Protein AF-A0A0F9GTN7-F1 (afdb_monomer_lite)

Foldseek 3Di:
DDPQDDFDWDWDLDDDLQQQTDIGTPFAADPQRVVVLSVQSSVVRNVDDPVCSDSVNVVVSSVVVSSVQSVVVQWDQDPRYIYGNPPD

Organism: NCBI:txid412755

Structure (mmCIF, N/CA/C/O backbone):
data_AF-A0A0F9GTN7-F1
#
_entry.id   AF-A0A0F9GTN7-F1
#
loop_
_atom_site.group_PDB
_atom_site.id
_atom_site.type_symbol
_atom_site.label_atom_id
_atom_site.label_alt_id
_atom_site.label_comp_id
_atom_site.label_asym_id
_atom_site.label_entity_id
_atom_site.label_seq_id
_atom_site.pdbx_PDB_ins_code
_atom_site.Cartn_x
_atom_site.Cartn_y
_atom_site.Cartn_z
_atom_site.occupancy
_atom_site.B_iso_or_equiv
_atom_site.auth_seq_id
_atom_site.auth_comp_id
_atom_site.auth_asym_id
_atom_site.auth_atom_id
_atom_site.pdbx_PDB_model_num
ATOM 1 N N . MET A 1 1 ? -12.985 -8.368 -16.674 1.00 41.25 1 MET A N 1
ATOM 2 C CA . MET A 1 1 ? -12.502 -8.119 -15.300 1.00 41.25 1 MET A CA 1
ATOM 3 C C . MET A 1 1 ? -11.067 -7.634 -15.421 1.00 41.25 1 MET A C 1
ATOM 5 O O . MET A 1 1 ? -10.239 -8.395 -15.902 1.00 41.25 1 MET A O 1
ATOM 9 N N . LEU A 1 2 ? -10.796 -6.356 -15.139 1.00 49.22 2 LEU A N 1
ATOM 10 C CA . LEU A 1 2 ? -9.430 -5.824 -15.184 1.00 49.22 2 LEU A CA 1
ATOM 11 C C . LEU A 1 2 ? -8.694 -6.384 -13.959 1.00 49.22 2 LEU A C 1
ATOM 13 O O . LEU A 1 2 ? -9.093 -6.094 -12.832 1.00 49.22 2 LEU A O 1
ATOM 17 N N . VAL A 1 3 ? -7.686 -7.231 -14.161 1.00 57.69 3 VAL A N 1
ATOM 18 C CA . VAL A 1 3 ? -6.790 -7.626 -13.069 1.00 57.69 3 VAL A CA 1
ATOM 19 C C . VAL A 1 3 ? -5.873 -6.434 -12.831 1.00 57.69 3 VAL A C 1
ATOM 21 O O . VAL A 1 3 ? -4.981 -6.165 -13.630 1.00 57.69 3 VAL A O 1
ATOM 24 N N . ILE A 1 4 ? -6.152 -5.674 -11.776 1.00 63.16 4 ILE A N 1
ATOM 25 C CA . ILE A 1 4 ? -5.295 -4.571 -11.348 1.00 63.16 4 ILE A CA 1
ATOM 26 C C . ILE A 1 4 ? -4.037 -5.193 -10.739 1.00 63.16 4 ILE A C 1
ATOM 28 O O . ILE A 1 4 ? -4.113 -5.904 -9.737 1.00 63.16 4 ILE A O 1
ATOM 32 N N . ALA A 1 5 ? -2.892 -4.976 -11.383 1.00 79.12 5 ALA A N 1
ATOM 33 C CA . ALA A 1 5 ? -1.610 -5.452 -10.887 1.00 79.12 5 ALA A CA 1
ATOM 34 C C . ALA A 1 5 ? -1.116 -4.508 -9.779 1.00 79.12 5 ALA A C 1
ATOM 36 O O . ALA A 1 5 ? -1.078 -3.293 -9.968 1.00 79.12 5 ALA A O 1
ATOM 37 N N . ARG A 1 6 ? -0.744 -5.073 -8.629 1.00 85.81 6 ARG A N 1
ATOM 38 C CA . ARG A 1 6 ? -0.230 -4.348 -7.461 1.00 85.81 6 ARG A CA 1
ATOM 39 C C . ARG A 1 6 ? 0.825 -5.188 -6.738 1.00 85.81 6 ARG A C 1
ATOM 41 O O . ARG A 1 6 ? 0.744 -6.417 -6.840 1.00 85.81 6 ARG A O 1
ATOM 48 N N . PRO A 1 7 ? 1.765 -4.569 -6.003 1.00 90.38 7 PRO A N 1
ATOM 49 C CA . PRO A 1 7 ? 2.716 -5.317 -5.193 1.00 90.38 7 PRO A CA 1
ATOM 50 C C . PRO A 1 7 ? 1.990 -6.136 -4.125 1.00 90.38 7 PRO A C 1
ATOM 52 O O . PRO A 1 7 ? 1.022 -5.672 -3.514 1.00 90.38 7 PRO A O 1
ATOM 55 N N . LYS A 1 8 ? 2.471 -7.353 -3.874 1.00 90.44 8 LYS A N 1
ATOM 56 C CA . LYS A 1 8 ? 2.080 -8.122 -2.690 1.00 90.44 8 LYS A CA 1
ATOM 57 C C . LYS A 1 8 ? 2.693 -7.495 -1.441 1.00 90.44 8 LYS A C 1
ATOM 59 O O . LYS A 1 8 ? 3.884 -7.175 -1.419 1.00 90.44 8 LYS A O 1
ATOM 64 N N . PHE A 1 9 ? 1.876 -7.336 -0.405 1.00 91.38 9 PHE A N 1
ATOM 65 C CA . PHE A 1 9 ? 2.283 -6.740 0.859 1.00 91.38 9 PHE A CA 1
ATOM 66 C C . PHE A 1 9 ? 1.661 -7.468 2.052 1.00 91.38 9 PHE A C 1
ATOM 68 O O . PHE A 1 9 ? 0.665 -8.179 1.912 1.00 91.38 9 PHE A O 1
ATOM 75 N N . ARG A 1 10 ? 2.266 -7.259 3.218 1.00 89.75 10 ARG A N 1
ATOM 76 C CA . ARG A 1 10 ? 1.837 -7.724 4.537 1.00 89.75 10 ARG A CA 1
ATOM 77 C C . ARG A 1 10 ? 1.936 -6.552 5.511 1.00 89.75 10 ARG A C 1
ATOM 79 O O . ARG A 1 10 ? 2.832 -5.723 5.362 1.00 89.75 10 ARG A O 1
ATOM 86 N N . LEU A 1 11 ? 1.026 -6.481 6.475 1.00 87.44 11 LEU A N 1
ATOM 87 C CA . LEU A 1 11 ? 1.015 -5.446 7.512 1.00 87.44 11 LEU A CA 1
ATOM 88 C C . LEU A 1 11 ? 1.319 -6.079 8.868 1.00 87.44 11 LEU A C 1
ATOM 90 O O . LEU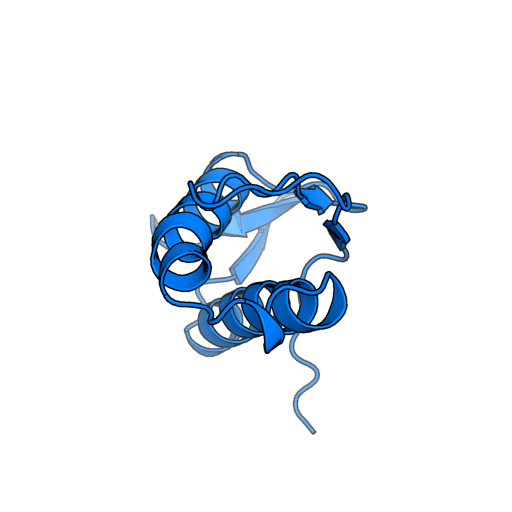 A 1 11 ? 0.882 -7.204 9.121 1.00 87.44 11 LEU A O 1
ATOM 94 N N . GLU A 1 12 ? 2.036 -5.365 9.731 1.00 80.19 12 GLU A N 1
ATOM 95 C CA . GLU A 1 12 ? 2.162 -5.741 11.142 1.00 80.19 12 GLU A CA 1
ATOM 96 C C . GLU A 1 12 ? 1.062 -5.091 11.996 1.00 80.19 12 GLU A C 1
ATOM 98 O O . GLU A 1 12 ? 0.531 -4.029 11.675 1.00 80.19 12 GLU A O 1
ATOM 103 N N . GLU A 1 13 ? 0.679 -5.768 13.084 1.00 64.44 13 GLU A N 1
ATOM 104 C CA . GLU A 1 13 ? -0.447 -5.371 13.948 1.00 64.44 13 GLU A CA 1
ATOM 105 C C . GLU A 1 13 ? -0.146 -4.140 14.821 1.00 64.44 13 GLU A C 1
ATOM 107 O O . GLU A 1 13 ? -1.033 -3.619 15.492 1.00 64.44 13 GLU A O 1
ATOM 112 N N . ALA A 1 14 ? 1.090 -3.642 14.801 1.00 63.56 14 ALA A N 1
ATOM 113 C CA . ALA A 1 14 ? 1.522 -2.504 15.596 1.00 63.56 14 ALA A CA 1
ATOM 114 C C . ALA A 1 14 ? 1.379 -1.199 14.800 1.00 63.56 14 ALA A C 1
ATOM 116 O O . ALA A 1 14 ? 2.351 -0.677 14.270 1.00 63.56 14 ALA A O 1
ATOM 117 N N . TRP A 1 15 ? 0.161 -0.671 14.712 1.00 73.88 15 TRP A N 1
ATOM 118 C CA . TRP A 1 15 ? -0.070 0.690 14.228 1.00 73.88 15 TRP A CA 1
ATOM 119 C C . TRP A 1 15 ? -0.848 1.479 15.274 1.00 73.88 15 TRP A C 1
ATOM 121 O O . TRP A 1 15 ? -1.787 0.966 15.889 1.00 73.88 15 TRP A O 1
ATOM 131 N N . ASP A 1 16 ? -0.427 2.715 15.512 1.00 69.06 16 ASP A N 1
ATOM 132 C CA . ASP A 1 16 ? -1.036 3.609 16.491 1.00 69.06 16 ASP A CA 1
ATOM 133 C C . ASP A 1 16 ? -1.862 4.716 15.806 1.00 69.06 16 ASP A C 1
ATOM 135 O O . ASP A 1 16 ? -2.046 4.754 14.585 1.00 69.06 16 ASP A O 1
ATOM 139 N N . ASP A 1 17 ? -2.388 5.641 16.606 1.00 70.56 17 ASP A N 1
ATOM 140 C CA . ASP A 1 17 ? -3.218 6.759 16.150 1.00 70.56 17 ASP A CA 1
ATOM 141 C C . ASP A 1 17 ? -2.473 7.754 15.243 1.00 70.56 17 ASP A C 1
ATOM 143 O O . ASP A 1 17 ? -3.117 8.614 14.638 1.00 70.56 17 ASP A O 1
ATOM 147 N N . SER A 1 18 ? -1.142 7.658 15.127 1.00 71.62 18 SER A N 1
ATOM 148 C CA . SER A 1 18 ? -0.345 8.515 14.241 1.00 71.62 18 SER A CA 1
ATOM 149 C C . SER A 1 18 ? -0.482 8.131 12.765 1.00 71.62 18 SER A C 1
ATOM 151 O O . SER A 1 18 ? -0.192 8.942 11.882 1.00 71.62 18 SER A O 1
ATOM 153 N N . GLY A 1 19 ? -0.950 6.910 12.485 1.00 72.00 19 GLY A N 1
ATOM 154 C CA . GLY A 1 19 ? -1.001 6.369 11.132 1.00 72.00 19 GLY A CA 1
ATOM 155 C C . GLY A 1 19 ? 0.339 5.860 10.607 1.00 72.00 19 GLY A C 1
ATOM 156 O O . GLY A 1 19 ? 0.441 5.588 9.409 1.00 72.00 19 GLY A O 1
ATOM 157 N N . ASP A 1 20 ? 1.342 5.703 11.474 1.00 80.56 20 ASP A N 1
ATOM 158 C CA . ASP A 1 20 ? 2.537 4.927 11.160 1.00 80.56 20 ASP A CA 1
ATOM 159 C C . ASP A 1 20 ? 2.175 3.433 11.138 1.00 80.56 20 ASP A C 1
ATOM 161 O O . ASP A 1 20 ? 1.885 2.805 12.156 1.00 80.56 20 ASP A O 1
ATOM 165 N N . VAL A 1 21 ? 2.127 2.888 9.922 1.00 82.88 21 VAL A N 1
ATOM 166 C CA . VAL A 1 21 ? 1.819 1.486 9.637 1.00 82.88 21 VAL A CA 1
ATOM 167 C C . VAL A 1 21 ? 3.035 0.861 8.967 1.00 82.88 21 VAL A C 1
ATOM 169 O O . VAL A 1 21 ? 3.444 1.300 7.888 1.00 82.88 21 VAL A O 1
ATOM 172 N N . ASP A 1 22 ? 3.570 -0.203 9.558 1.00 85.19 22 ASP A N 1
ATOM 173 C CA . ASP A 1 22 ? 4.669 -0.958 8.962 1.00 85.19 22 ASP A CA 1
ATOM 174 C C . ASP A 1 22 ? 4.165 -1.863 7.825 1.00 85.19 22 ASP A C 1
ATOM 176 O O . ASP A 1 22 ? 3.419 -2.828 8.032 1.00 85.19 22 ASP A O 1
ATOM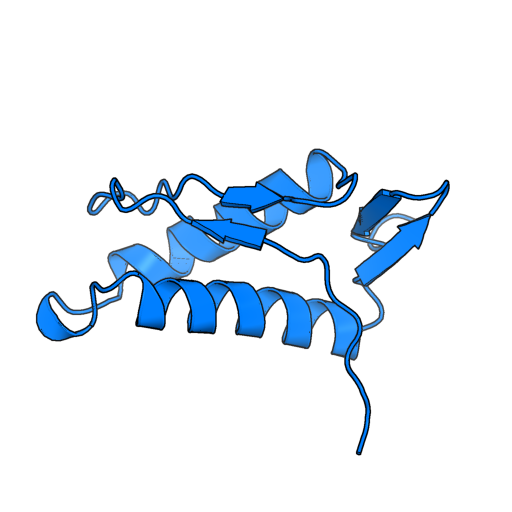 180 N N . ILE A 1 23 ? 4.575 -1.537 6.591 1.00 87.69 23 ILE A N 1
ATOM 181 C CA . ILE A 1 23 ? 4.225 -2.282 5.373 1.00 87.69 23 ILE A CA 1
ATOM 182 C C . ILE A 1 23 ? 5.432 -3.071 4.862 1.00 87.69 23 ILE A C 1
ATOM 184 O O . ILE A 1 23 ? 6.439 -2.512 4.411 1.00 87.69 23 ILE A O 1
ATOM 188 N N . TYR A 1 24 ? 5.285 -4.392 4.821 1.00 90.81 24 TYR A N 1
ATOM 189 C CA . TYR A 1 24 ? 6.279 -5.312 4.283 1.00 90.81 24 TYR A CA 1
ATOM 190 C C . TYR A 1 24 ? 5.886 -5.734 2.876 1.00 90.81 24 TYR A C 1
ATOM 192 O O . TYR A 1 24 ? 4.892 -6.423 2.671 1.00 90.81 24 TYR A O 1
ATOM 200 N N . PHE A 1 25 ? 6.689 -5.340 1.893 1.00 91.75 25 PHE A N 1
ATOM 201 C CA . PHE A 1 25 ? 6.509 -5.758 0.507 1.00 91.75 25 PHE A CA 1
ATOM 202 C C . PHE A 1 25 ? 7.254 -7.064 0.244 1.00 91.75 25 PHE A C 1
ATOM 204 O O . PHE A 1 25 ? 8.462 -7.142 0.473 1.00 91.75 25 PHE A O 1
ATOM 211 N N . ASP A 1 26 ? 6.547 -8.065 -0.283 1.00 90.69 26 ASP A N 1
ATOM 212 C CA . ASP A 1 26 ? 7.147 -9.348 -0.682 1.00 90.69 26 ASP A CA 1
ATOM 213 C C . ASP A 1 26 ? 7.929 -9.228 -2.004 1.00 90.69 26 ASP A C 1
ATOM 215 O O . ASP A 1 26 ? 8.704 -10.111 -2.373 1.00 90.69 26 ASP A O 1
ATOM 219 N N . GLU A 1 27 ? 7.731 -8.122 -2.723 1.00 91.56 27 GLU A N 1
ATOM 220 C CA . GLU A 1 27 ? 8.365 -7.812 -3.999 1.00 91.56 27 GLU A CA 1
ATOM 221 C C . GLU A 1 27 ? 9.223 -6.539 -3.889 1.00 91.56 27 GLU A C 1
ATOM 223 O O . GLU A 1 27 ? 8.894 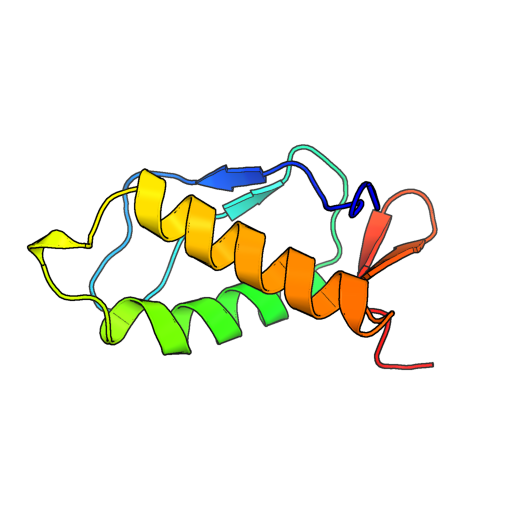-5.628 -3.116 1.00 91.56 27 GLU A O 1
ATOM 228 N N . PRO A 1 28 ? 10.306 -6.412 -4.684 1.00 93.19 28 PRO A N 1
ATOM 229 C CA . PRO A 1 28 ? 11.094 -5.187 -4.715 1.00 93.19 28 PRO A CA 1
ATOM 230 C C . PRO A 1 28 ? 10.199 -3.985 -5.027 1.00 93.19 28 PRO A C 1
ATOM 232 O O . PRO A 1 28 ? 9.509 -3.961 -6.042 1.00 93.19 28 PRO A O 1
ATOM 235 N N . THR A 1 29 ? 10.239 -2.977 -4.162 1.00 92.69 29 THR A N 1
ATOM 236 C CA . THR A 1 29 ? 9.379 -1.784 -4.207 1.00 92.69 29 THR A CA 1
ATOM 237 C C . THR A 1 29 ? 10.254 -0.567 -3.924 1.00 92.69 29 THR A C 1
ATOM 239 O O . THR A 1 29 ? 11.097 -0.653 -3.027 1.00 92.69 29 THR A O 1
ATOM 242 N N . SER A 1 30 ? 10.130 0.513 -4.704 1.00 93.50 30 SER A N 1
ATOM 243 C CA . SER A 1 30 ? 10.942 1.722 -4.511 1.00 93.50 30 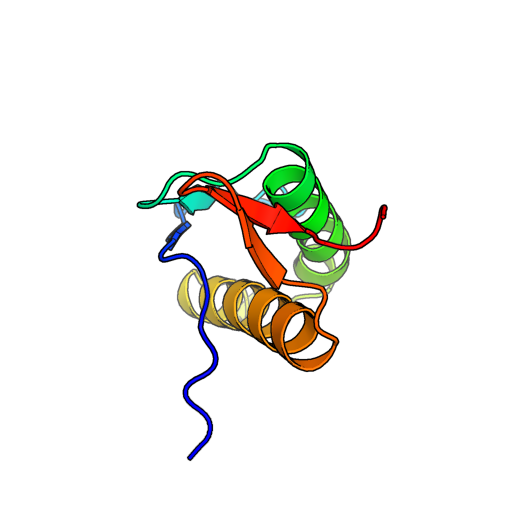SER A CA 1
ATOM 244 C C . SER A 1 30 ? 10.600 2.451 -3.224 1.00 93.50 30 SER A C 1
ATOM 246 O O . SER A 1 30 ? 9.466 2.392 -2.749 1.00 93.50 30 SER A O 1
ATOM 248 N N . ASP A 1 31 ? 11.590 3.163 -2.696 1.00 91.44 31 ASP A N 1
ATOM 249 C CA . ASP A 1 31 ? 11.435 3.965 -1.487 1.00 91.44 31 ASP A CA 1
ATOM 250 C C . ASP A 1 31 ? 10.403 5.079 -1.702 1.00 91.44 31 ASP A C 1
ATOM 252 O O . ASP A 1 31 ? 9.511 5.216 -0.877 1.00 91.44 31 ASP A O 1
ATOM 256 N N . ASP A 1 32 ? 10.393 5.735 -2.869 1.00 91.44 32 ASP A N 1
ATOM 257 C CA . ASP A 1 32 ? 9.380 6.752 -3.212 1.00 91.44 32 ASP A CA 1
ATOM 258 C C . ASP A 1 32 ? 7.946 6.197 -3.164 1.00 91.44 32 ASP A C 1
ATOM 260 O O . ASP A 1 32 ? 7.013 6.849 -2.694 1.00 91.44 32 ASP A O 1
ATOM 264 N N . LEU A 1 33 ? 7.753 4.958 -3.634 1.00 92.00 33 LEU A N 1
ATOM 265 C CA . LEU A 1 33 ? 6.444 4.309 -3.596 1.00 92.00 33 LEU A CA 1
ATOM 266 C C . LEU A 1 33 ? 6.057 3.947 -2.157 1.00 92.00 33 LEU A C 1
ATOM 268 O O . LEU A 1 33 ? 4.906 4.146 -1.770 1.00 92.00 33 LEU A O 1
ATOM 272 N N . ARG A 1 34 ? 7.011 3.451 -1.357 1.00 91.31 34 ARG A N 1
ATOM 273 C CA . ARG A 1 34 ? 6.807 3.175 0.076 1.00 91.31 34 ARG A CA 1
ATOM 274 C C . ARG A 1 34 ? 6.416 4.449 0.822 1.00 91.31 34 ARG A C 1
ATOM 276 O O . ARG A 1 34 ? 5.424 4.446 1.546 1.00 91.31 34 ARG A O 1
ATOM 283 N N . GLU A 1 35 ? 7.149 5.534 0.597 1.00 91.19 35 GLU A N 1
ATOM 284 C CA . GLU A 1 35 ? 6.906 6.834 1.215 1.00 91.19 35 GLU A CA 1
ATOM 285 C C . GLU A 1 35 ? 5.534 7.387 0.825 1.00 91.19 35 GLU A C 1
ATOM 287 O O . GLU A 1 35 ? 4.776 7.828 1.688 1.00 91.19 35 GLU A O 1
ATOM 292 N N . ARG A 1 36 ? 5.155 7.307 -0.457 1.00 90.50 36 ARG A N 1
ATOM 293 C CA . ARG A 1 36 ? 3.850 7.799 -0.908 1.00 90.50 36 ARG A CA 1
ATOM 294 C C . ARG A 1 36 ? 2.690 7.046 -0.266 1.00 90.50 36 ARG A C 1
ATOM 296 O O . ARG A 1 36 ? 1.731 7.678 0.170 1.00 90.50 36 ARG A O 1
ATOM 303 N N . VAL A 1 37 ? 2.772 5.717 -0.201 1.00 91.50 37 VAL A N 1
ATOM 304 C CA . VAL A 1 37 ? 1.746 4.897 0.460 1.00 91.50 37 VAL A CA 1
ATOM 305 C C . VAL A 1 37 ? 1.692 5.216 1.955 1.00 91.50 37 VAL A C 1
ATOM 307 O O . VAL A 1 37 ? 0.599 5.405 2.481 1.00 91.50 37 VAL A O 1
ATOM 310 N N . GLY A 1 38 ? 2.845 5.358 2.617 1.00 90.56 38 GLY A N 1
ATOM 311 C CA . GLY A 1 38 ? 2.915 5.775 4.020 1.00 90.56 38 GLY A CA 1
ATOM 312 C C . GLY A 1 38 ? 2.270 7.142 4.267 1.00 90.56 38 GLY A C 1
ATOM 313 O O . GLY A 1 38 ? 1.481 7.299 5.194 1.00 90.56 38 GLY A O 1
ATOM 314 N N . ASN A 1 39 ? 2.518 8.121 3.395 1.00 91.00 39 ASN A N 1
ATOM 315 C CA . ASN A 1 39 ? 1.917 9.453 3.498 1.00 91.00 39 ASN A CA 1
ATOM 316 C C . ASN A 1 39 ? 0.393 9.436 3.296 1.00 91.00 39 ASN A C 1
ATOM 318 O O . ASN A 1 39 ? -0.327 10.132 4.011 1.00 91.00 39 ASN A O 1
ATOM 322 N N . GLU A 1 40 ? -0.119 8.629 2.364 1.00 90.75 40 GLU A N 1
ATOM 323 C CA . GLU A 1 40 ? -1.567 8.436 2.203 1.00 90.75 40 GLU A CA 1
ATOM 324 C C . GLU A 1 40 ? -2.169 7.748 3.444 1.00 90.75 40 GLU A C 1
ATOM 326 O O . GLU A 1 40 ? -3.234 8.146 3.914 1.00 90.75 40 GLU A O 1
ATOM 331 N N . LEU A 1 41 ? -1.483 6.767 4.040 1.00 89.31 41 LEU A N 1
ATOM 332 C CA . LEU A 1 41 ? -1.947 6.120 5.272 1.00 89.31 41 LEU A CA 1
ATOM 333 C C . LEU A 1 41 ? -2.005 7.079 6.456 1.00 89.31 41 LEU A C 1
ATOM 335 O O . LEU A 1 41 ? -3.032 7.124 7.126 1.00 89.31 41 LEU A O 1
ATOM 339 N N . ARG A 1 42 ? -0.986 7.917 6.663 1.00 88.38 42 ARG A N 1
ATOM 340 C CA . ARG A 1 42 ? -1.013 8.969 7.695 1.00 88.38 42 ARG A CA 1
ATOM 341 C C . ARG A 1 42 ? -2.177 9.943 7.528 1.00 88.38 42 ARG A C 1
ATOM 343 O O . ARG A 1 42 ? -2.614 10.546 8.501 1.00 88.38 42 ARG A O 1
ATOM 350 N N . TYR A 1 43 ? -2.706 10.093 6.313 1.00 87.75 43 TYR A N 1
ATOM 351 C CA . TYR A 1 43 ? -3.925 10.859 6.082 1.00 87.75 43 TYR A CA 1
ATOM 352 C C . TYR A 1 43 ? -5.191 10.073 6.458 1.00 87.75 43 TYR A C 1
ATOM 354 O O . TYR A 1 43 ? -6.060 10.618 7.136 1.00 87.75 43 TYR A O 1
ATOM 362 N N . PHE A 1 44 ? -5.324 8.810 6.037 1.00 86.19 44 PHE A N 1
ATOM 363 C CA . PHE A 1 44 ? -6.553 8.023 6.236 1.00 86.19 44 PHE A CA 1
ATOM 364 C C . PHE A 1 44 ? -6.692 7.409 7.632 1.00 86.19 44 PHE A C 1
ATOM 366 O O . PHE A 1 44 ? -7.788 7.390 8.187 1.00 86.19 44 PHE A O 1
ATOM 373 N N . VAL A 1 45 ? -5.603 6.893 8.195 1.00 85.06 45 VAL A N 1
ATOM 374 C CA . VAL A 1 45 ? -5.610 6.080 9.416 1.00 85.06 45 VAL A CA 1
ATOM 375 C C . VAL A 1 45 ? -6.107 6.852 10.648 1.00 85.06 45 VAL A C 1
ATOM 377 O O . VAL A 1 45 ? -6.975 6.321 11.345 1.00 85.06 45 VAL A O 1
ATOM 380 N N . PRO A 1 46 ? -5.699 8.115 10.894 1.00 84.88 46 PRO A N 1
ATOM 381 C CA . PRO A 1 46 ? -6.224 8.893 12.020 1.00 84.88 46 PRO A CA 1
ATOM 382 C C . PRO A 1 46 ? -7.729 9.195 11.930 1.00 84.88 46 PRO A C 1
ATOM 384 O O . PRO A 1 46 ? -8.346 9.548 12.932 1.00 84.88 46 PRO A O 1
ATOM 387 N N . GLN A 1 47 ? -8.332 9.070 10.742 1.00 85.44 47 GLN A N 1
ATOM 388 C CA . GLN A 1 47 ? -9.765 9.295 10.525 1.00 85.44 47 GLN A CA 1
ATOM 389 C C . GLN A 1 47 ? -10.615 8.044 10.803 1.00 85.44 47 GLN A C 1
ATOM 391 O O . GLN A 1 47 ? -11.841 8.148 10.851 1.00 85.44 47 GLN A O 1
ATOM 396 N N . LEU A 1 48 ? -9.988 6.874 10.983 1.00 83.31 48 LEU A N 1
ATOM 397 C CA . LEU A 1 48 ? -10.687 5.627 11.286 1.00 83.31 48 LEU A CA 1
ATOM 398 C C . LEU A 1 48 ? -11.218 5.638 12.715 1.00 83.31 48 LEU A C 1
ATOM 400 O O . LEU A 1 48 ? -10.486 5.920 13.673 1.00 83.31 48 LEU A O 1
ATOM 404 N N . LYS A 1 49 ? -12.483 5.249 12.866 1.00 82.88 49 LYS A N 1
ATOM 405 C CA . LYS A 1 49 ? -13.068 5.031 14.189 1.00 82.88 49 LYS A CA 1
ATOM 406 C C . LYS A 1 49 ? -12.442 3.804 14.840 1.00 82.88 49 LYS A C 1
ATOM 408 O O . LYS A 1 49 ? -11.999 2.895 14.143 1.00 82.88 49 LYS A O 1
ATOM 413 N N . THR A 1 50 ? -12.438 3.743 16.172 1.00 79.88 50 THR A N 1
ATOM 414 C CA . THR A 1 50 ? -11.841 2.631 16.932 1.00 79.88 50 THR A CA 1
ATOM 415 C C . THR A 1 50 ? -12.357 1.264 16.469 1.00 79.88 50 THR A C 1
ATOM 417 O O . THR A 1 50 ? -11.568 0.335 16.340 1.00 79.88 50 THR A O 1
ATOM 420 N N . GLU A 1 51 ? -13.647 1.142 16.145 1.00 78.81 51 GLU A N 1
ATOM 421 C CA . GLU A 1 51 ? -14.251 -0.097 15.638 1.00 78.81 51 GLU A CA 1
ATOM 422 C C . GLU A 1 51 ? -13.772 -0.527 14.237 1.00 78.81 51 GLU A C 1
ATOM 424 O O . GLU A 1 51 ? -13.886 -1.698 13.878 1.00 78.81 51 GLU A O 1
ATOM 429 N N . GLU A 1 52 ? -13.214 0.394 13.449 1.00 77.25 52 GLU A N 1
ATOM 430 C CA . GLU A 1 52 ? -12.668 0.137 12.109 1.00 77.25 52 GLU A CA 1
ATOM 431 C C . GLU A 1 52 ? -11.178 -0.232 12.170 1.00 77.25 52 GLU A C 1
ATOM 433 O O . GLU A 1 52 ? -10.612 -0.713 11.185 1.00 77.25 52 GLU A O 1
ATOM 438 N N . ARG A 1 53 ? -10.527 -0.054 13.329 1.00 77.25 53 ARG A N 1
ATOM 439 C CA . ARG A 1 53 ? -9.090 -0.283 13.507 1.00 77.25 53 ARG A CA 1
ATOM 440 C C . ARG A 1 53 ? -8.759 -1.768 13.598 1.00 77.25 53 ARG A C 1
ATOM 442 O O . ARG A 1 53 ? -8.596 -2.345 14.665 1.00 77.25 53 ARG A O 1
ATOM 449 N N . SER A 1 54 ? -8.651 -2.392 12.434 1.00 85.12 54 SER A N 1
ATOM 450 C CA . SER A 1 54 ? -8.231 -3.784 12.266 1.00 85.12 54 SER A CA 1
ATOM 451 C C . SER A 1 54 ? -7.242 -3.895 11.110 1.00 85.12 54 SER A C 1
ATOM 453 O O . SER A 1 54 ? -7.334 -3.123 10.151 1.00 85.12 54 SER A O 1
ATOM 455 N N . ILE A 1 55 ? -6.351 -4.895 11.155 1.00 85.19 55 ILE A N 1
ATOM 456 C CA . ILE A 1 55 ? -5.449 -5.211 10.031 1.00 85.19 55 ILE A CA 1
ATOM 457 C C . ILE A 1 55 ? -6.243 -5.349 8.729 1.00 85.19 55 ILE A C 1
ATOM 459 O O . ILE A 1 55 ? -5.859 -4.785 7.712 1.00 85.19 55 ILE A O 1
ATOM 463 N N . TYR A 1 56 ? -7.400 -6.017 8.771 1.00 87.25 56 TYR A N 1
ATOM 464 C CA . TYR A 1 56 ? -8.258 -6.190 7.599 1.00 87.25 56 TYR A CA 1
ATOM 465 C C . TYR A 1 56 ? -8.662 -4.856 6.948 1.00 87.25 56 TYR A C 1
ATOM 467 O O . TYR A 1 56 ? -8.603 -4.723 5.726 1.00 87.25 56 TYR A O 1
ATOM 475 N N . HIS A 1 57 ? -9.066 -3.853 7.733 1.00 87.31 57 HIS A N 1
ATOM 476 C CA . HIS A 1 57 ? -9.428 -2.543 7.184 1.00 87.31 57 HIS A CA 1
ATOM 477 C C . HIS A 1 57 ? -8.208 -1.797 6.642 1.00 87.31 57 HIS A C 1
ATOM 479 O O . HIS A 1 57 ? -8.296 -1.208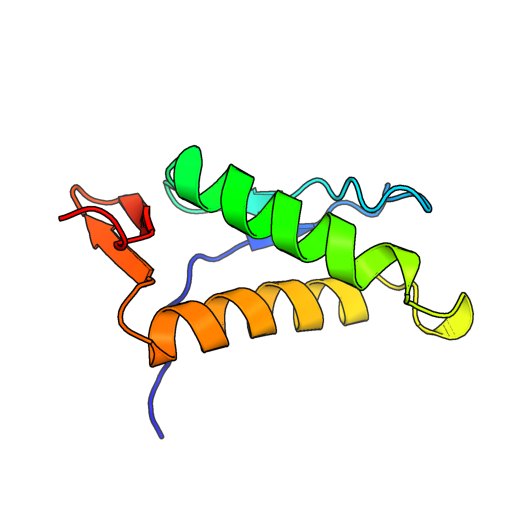 5.564 1.00 87.31 57 HIS A O 1
ATOM 485 N N . LEU A 1 58 ? -7.060 -1.879 7.318 1.00 87.38 58 LEU A N 1
ATOM 486 C CA . LEU A 1 58 ? -5.823 -1.317 6.782 1.00 87.38 58 LEU A CA 1
ATOM 487 C C . LEU A 1 58 ? -5.429 -1.957 5.450 1.00 87.38 58 LEU A C 1
ATOM 489 O O . LEU A 1 58 ? -5.114 -1.241 4.504 1.00 87.38 58 LEU A O 1
ATOM 493 N N . GLU A 1 59 ? -5.514 -3.282 5.323 1.00 89.62 59 GLU A N 1
ATOM 494 C CA . GLU A 1 59 ? -5.251 -3.978 4.060 1.00 89.62 59 GLU A CA 1
ATOM 495 C C . GLU A 1 59 ? -6.185 -3.494 2.944 1.00 89.62 59 GLU A C 1
ATOM 497 O O . GLU A 1 59 ? -5.762 -3.358 1.792 1.00 89.62 59 GLU A O 1
ATOM 502 N N . LYS A 1 60 ? -7.451 -3.189 3.267 1.00 90.06 60 LYS A N 1
ATOM 503 C CA . LYS A 1 60 ? -8.389 -2.583 2.309 1.00 90.06 60 LYS A CA 1
ATOM 504 C C . LYS A 1 60 ? -7.971 -1.177 1.903 1.00 90.06 60 LYS A C 1
ATOM 506 O O . LYS A 1 60 ? -8.071 -0.863 0.719 1.00 90.06 60 LYS A O 1
ATOM 511 N N . ILE A 1 61 ? -7.495 -0.356 2.836 1.00 90.62 61 ILE A N 1
ATOM 512 C CA . ILE A 1 61 ? -7.027 1.007 2.554 1.00 90.62 61 ILE A CA 1
ATOM 513 C C . ILE A 1 61 ? -5.771 0.961 1.685 1.00 90.62 61 ILE A C 1
ATOM 515 O O . ILE A 1 61 ? -5.760 1.557 0.611 1.00 90.62 61 ILE A O 1
ATOM 519 N N . VAL A 1 62 ? -4.754 0.191 2.083 1.00 91.56 62 VAL A N 1
ATOM 520 C CA . VAL A 1 62 ? -3.511 0.008 1.315 1.00 91.56 62 VAL A CA 1
ATOM 521 C C . VAL A 1 62 ? -3.808 -0.552 -0.076 1.00 91.56 62 VAL A C 1
ATOM 523 O O . VAL A 1 62 ? -3.333 -0.025 -1.083 1.00 91.56 62 VAL A O 1
ATOM 526 N N . GLY A 1 63 ? -4.659 -1.578 -0.160 1.00 91.19 63 GLY A N 1
ATOM 527 C CA . GLY A 1 63 ? -5.125 -2.119 -1.433 1.00 91.19 63 GLY A CA 1
ATOM 528 C C . GLY A 1 63 ? -5.839 -1.068 -2.287 1.00 91.19 63 GLY A C 1
ATOM 529 O O . GLY A 1 63 ? -5.573 -0.975 -3.481 1.00 91.19 63 GLY A O 1
ATOM 530 N N . GLY A 1 64 ? -6.696 -0.242 -1.682 1.00 91.38 64 GLY A N 1
ATOM 531 C CA . GLY A 1 64 ? -7.400 0.854 -2.349 1.00 91.38 64 GLY A CA 1
ATOM 532 C C . GLY A 1 64 ? -6.468 1.956 -2.860 1.00 91.38 64 GLY A C 1
ATOM 533 O O . GLY A 1 64 ? -6.685 2.468 -3.960 1.00 91.38 64 GLY A O 1
ATOM 534 N N . ILE A 1 65 ? -5.406 2.276 -2.112 1.00 91.75 65 ILE A N 1
ATOM 535 C CA . ILE A 1 65 ? -4.342 3.190 -2.542 1.00 91.75 65 ILE A CA 1
ATOM 536 C C . ILE A 1 65 ? -3.684 2.632 -3.808 1.00 91.75 65 ILE A C 1
ATOM 538 O O . ILE A 1 65 ? -3.696 3.307 -4.837 1.00 91.75 65 ILE A O 1
ATOM 542 N N . PHE A 1 66 ? -3.212 1.380 -3.796 1.00 92.19 66 PHE A N 1
ATOM 543 C CA . PHE A 1 66 ? -2.619 0.765 -4.991 1.00 92.19 66 PHE A CA 1
ATOM 544 C C . PHE A 1 66 ? -3.585 0.686 -6.172 1.00 92.19 66 PHE A C 1
ATOM 546 O O . PHE A 1 66 ? -3.191 0.946 -7.309 1.00 92.19 66 PHE A O 1
ATOM 553 N N . ASP A 1 67 ? -4.856 0.376 -5.922 1.00 91.38 67 ASP A N 1
ATOM 554 C CA . ASP A 1 67 ? -5.860 0.295 -6.977 1.00 91.38 67 ASP A CA 1
ATOM 555 C C . ASP A 1 67 ? -6.105 1.670 -7.624 1.00 91.38 67 ASP A C 1
ATOM 557 O O . ASP A 1 67 ? -6.235 1.761 -8.847 1.00 91.38 67 ASP A O 1
ATOM 561 N N . LYS A 1 68 ? -6.137 2.750 -6.830 1.00 89.56 68 LYS A N 1
ATOM 562 C CA . LYS A 1 68 ? -6.219 4.136 -7.323 1.00 89.56 68 LYS A CA 1
ATOM 563 C C . LYS A 1 68 ? -4.983 4.488 -8.150 1.00 89.56 68 LYS A C 1
ATOM 565 O O . LYS A 1 68 ? -5.116 4.963 -9.273 1.00 89.56 68 LYS A O 1
ATOM 570 N N . MET A 1 69 ? -3.800 4.197 -7.619 1.00 90.06 69 MET A N 1
ATOM 571 C CA . MET A 1 69 ? -2.513 4.435 -8.272 1.00 90.06 69 MET A CA 1
ATOM 572 C C . MET A 1 69 ? -2.402 3.715 -9.626 1.00 90.06 69 MET A C 1
ATOM 574 O O . MET A 1 69 ? -2.011 4.318 -10.624 1.00 90.06 69 MET A O 1
ATOM 578 N N . SER A 1 70 ? -2.808 2.445 -9.681 1.00 89.62 70 SER A N 1
ATOM 579 C CA . SER A 1 70 ? -2.809 1.643 -10.905 1.00 89.62 70 SER A CA 1
ATOM 580 C C . SER A 1 70 ? -3.823 2.148 -11.933 1.00 89.62 70 SER A C 1
ATOM 582 O O . SER A 1 70 ? -3.486 2.280 -13.108 1.00 89.62 70 SER A O 1
ATOM 584 N N . LYS A 1 71 ? -5.044 2.506 -11.506 1.00 88.56 71 LYS A N 1
ATOM 585 C CA . LYS A 1 71 ? -6.069 3.082 -12.398 1.00 88.56 71 LYS A CA 1
ATOM 586 C C . LYS A 1 71 ? -5.642 4.414 -13.0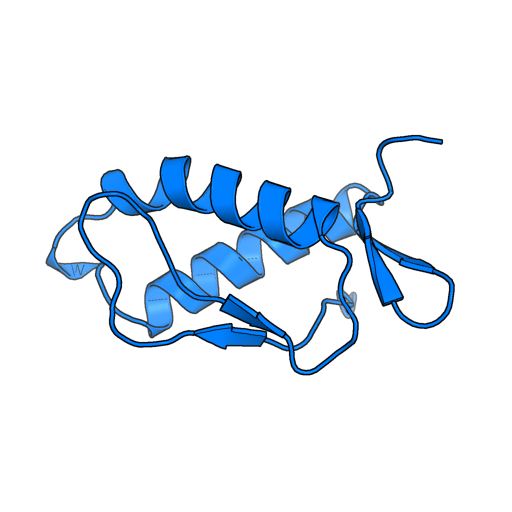12 1.00 88.56 71 LYS A C 1
ATOM 588 O O . LYS A 1 71 ? -6.013 4.685 -14.149 1.00 88.56 71 LYS A O 1
ATOM 593 N N . SER A 1 72 ? -4.865 5.213 -12.284 1.00 87.81 72 SER A N 1
ATOM 594 C CA . SER A 1 72 ? -4.294 6.464 -12.793 1.00 87.81 72 SER A CA 1
ATOM 595 C C . SER A 1 72 ? -3.063 6.261 -13.686 1.00 87.81 72 SER A C 1
ATOM 597 O O . SER A 1 72 ? -2.545 7.238 -14.206 1.00 87.81 72 SER A O 1
ATOM 599 N N . GLY A 1 73 ? -2.580 5.025 -13.874 1.00 87.25 73 GLY A N 1
ATOM 600 C CA . GLY A 1 73 ? -1.371 4.737 -14.657 1.00 87.25 73 GLY A CA 1
ATOM 601 C C . GLY A 1 73 ? -0.057 5.032 -13.925 1.00 87.25 73 GLY A C 1
ATOM 602 O O . GLY A 1 73 ? 1.016 4.871 -14.501 1.00 87.25 73 GLY A O 1
ATOM 603 N N . ASN A 1 74 ? -0.128 5.401 -12.646 1.00 90.62 74 ASN A N 1
ATOM 604 C CA . ASN A 1 74 ? 1.021 5.841 -11.864 1.00 90.62 74 ASN A CA 1
ATOM 605 C C . ASN A 1 74 ? 1.679 4.700 -11.064 1.00 90.62 74 ASN A C 1
ATOM 607 O O . ASN A 1 74 ? 2.627 4.936 -10.328 1.00 90.62 74 ASN A O 1
ATOM 611 N N . LEU A 1 75 ? 1.210 3.455 -11.190 1.00 92.50 75 LEU A N 1
ATOM 612 C CA . LEU A 1 75 ? 1.838 2.278 -10.579 1.00 92.50 75 LEU A CA 1
ATOM 613 C C . LEU A 1 75 ? 2.342 1.330 -11.665 1.00 92.50 75 LEU A C 1
ATOM 615 O O . LEU A 1 75 ? 1.550 0.834 -12.468 1.00 92.50 75 LEU A O 1
ATOM 619 N N . MET A 1 76 ? 3.643 1.038 -11.674 1.00 91.44 76 MET A N 1
ATOM 620 C CA . MET A 1 76 ? 4.240 0.137 -12.666 1.00 91.44 76 MET A CA 1
ATOM 621 C C . MET A 1 76 ? 5.435 -0.649 -12.127 1.00 91.44 76 MET A C 1
ATOM 623 O O . MET A 1 76 ? 5.986 -0.332 -11.076 1.00 91.44 76 MET A O 1
ATOM 627 N N . VAL A 1 77 ? 5.866 -1.665 -12.880 1.00 90.56 77 VAL A N 1
ATOM 628 C CA . VAL A 1 77 ? 7.104 -2.408 -12.615 1.00 90.56 77 VAL A CA 1
ATOM 629 C C . VAL A 1 77 ? 8.209 -1.904 -13.544 1.00 90.56 77 VAL A C 1
ATOM 631 O O . VAL A 1 77 ? 8.133 -2.083 -14.758 1.00 90.56 77 VAL A O 1
ATOM 634 N N . ARG A 1 78 ? 9.273 -1.320 -12.982 1.00 88.25 78 ARG A N 1
ATOM 635 C CA . ARG A 1 78 ? 10.474 -0.860 -13.698 1.00 88.25 78 ARG A CA 1
ATOM 636 C C . ARG A 1 78 ? 11.708 -1.518 -13.092 1.00 88.25 78 ARG A C 1
ATOM 638 O O . ARG A 1 78 ? 11.860 -1.543 -11.879 1.00 88.25 78 ARG A O 1
ATOM 645 N N . ASN A 1 79 ? 12.598 -2.074 -13.917 1.00 90.75 79 ASN A N 1
ATOM 646 C CA . ASN A 1 79 ? 13.804 -2.777 -13.445 1.00 90.75 79 ASN A CA 1
ATOM 647 C C . ASN A 1 79 ? 13.509 -3.858 -12.379 1.00 90.75 79 ASN A C 1
ATOM 649 O O . ASN A 1 79 ? 14.216 -3.963 -11.380 1.00 90.75 79 ASN A O 1
ATOM 653 N N . LYS A 1 80 ? 12.450 -4.659 -12.591 1.00 90.56 80 LYS A N 1
ATOM 654 C CA . LYS A 1 80 ? 11.956 -5.688 -11.646 1.00 90.56 80 LYS A CA 1
ATOM 655 C C . LYS A 1 80 ? 11.550 -5.140 -10.264 1.00 90.56 80 LYS A C 1
ATOM 657 O O . LYS A 1 80 ? 11.571 -5.881 -9.286 1.00 90.56 80 LYS A O 1
ATOM 662 N N . ARG A 1 81 ? 11.198 -3.855 -10.180 1.00 91.56 81 ARG A N 1
ATOM 663 C CA . ARG A 1 81 ? 10.783 -3.167 -8.956 1.00 91.56 81 ARG A CA 1
ATOM 664 C C . ARG A 1 81 ? 9.467 -2.430 -9.185 1.00 91.56 81 ARG A C 1
ATOM 666 O O . ARG A 1 81 ? 9.314 -1.776 -10.212 1.00 91.56 81 ARG A O 1
ATOM 673 N N . TRP A 1 82 ? 8.540 -2.517 -8.240 1.00 93.81 82 TRP A N 1
ATOM 674 C CA . TRP A 1 82 ? 7.345 -1.678 -8.206 1.00 93.81 82 TRP A CA 1
ATOM 675 C C . TRP A 1 82 ? 7.732 -0.231 -7.920 1.00 93.81 82 TRP A C 1
ATOM 677 O O . TRP A 1 82 ? 8.455 0.037 -6.961 1.00 93.81 82 TRP A O 1
ATOM 687 N N . VAL A 1 83 ? 7.278 0.688 -8.765 1.00 92.44 83 VAL A N 1
ATOM 688 C CA . VAL A 1 83 ? 7.589 2.115 -8.678 1.00 92.44 83 VAL A CA 1
ATOM 689 C C . VAL A 1 83 ? 6.335 2.959 -8.866 1.00 92.44 83 VAL A C 1
ATOM 691 O O . VAL A 1 83 ? 5.406 2.570 -9.582 1.00 92.44 83 VAL A O 1
ATOM 694 N N . TRP A 1 84 ? 6.339 4.127 -8.229 1.00 89.06 84 TRP A N 1
ATOM 695 C CA . TRP A 1 84 ? 5.452 5.230 -8.568 1.00 89.06 84 TRP A CA 1
ATOM 696 C C . TRP A 1 84 ? 5.970 5.880 -9.858 1.00 89.06 84 TRP A C 1
ATOM 698 O O . TRP A 1 84 ? 7.156 6.178 -9.960 1.00 89.06 84 TRP A O 1
ATOM 708 N N . ALA A 1 85 ? 5.117 6.017 -10.869 1.00 82.81 85 ALA A N 1
ATOM 709 C CA . ALA A 1 85 ? 5.503 6.474 -12.204 1.00 82.81 85 ALA A CA 1
ATOM 710 C C . ALA A 1 85 ? 5.400 7.995 -12.384 1.00 82.81 85 ALA A C 1
ATOM 712 O O . ALA A 1 85 ? 5.817 8.504 -13.421 1.00 82.81 85 ALA A O 1
ATOM 713 N N . GLU A 1 86 ? 4.846 8.717 -11.406 1.00 72.62 86 GLU A N 1
ATOM 714 C CA . GLU A 1 86 ? 4.726 10.176 -11.459 1.00 72.62 86 GLU A CA 1
ATOM 715 C C . GLU A 1 86 ? 6.074 10.817 -11.089 1.00 72.62 86 GLU A C 1
ATOM 717 O O . GLU A 1 86 ? 6.298 11.218 -9.954 1.00 72.62 86 GLU A O 1
ATOM 722 N N . GLU A 1 87 ? 6.994 10.763 -12.055 1.00 46.56 87 GLU A N 1
ATOM 723 C CA . GLU A 1 87 ? 8.034 11.740 -12.419 1.00 46.56 87 GLU A CA 1
ATOM 724 C C . GLU A 1 87 ? 8.863 11.131 -13.576 1.00 46.56 87 GLU A C 1
ATOM 726 O O . GLU A 1 87 ? 10.002 10.682 -13.418 1.00 46.56 87 GLU A O 1
ATOM 731 N N . VAL A 1 88 ? 8.240 11.073 -14.763 1.00 42.94 88 VAL A N 1
ATOM 732 C CA . VAL A 1 88 ? 8.902 11.185 -16.078 1.00 42.94 88 VAL A CA 1
ATOM 733 C C . VAL A 1 88 ? 8.051 12.091 -16.955 1.00 42.94 88 VAL A C 1
ATOM 735 O O . VAL A 1 88 ? 6.826 11.842 -17.015 1.00 42.94 88 VAL A O 1
#

Sequence (88 aa):
MLVIARPKFRLEEAWDDSGDVDIYFDEPTSDDLRERVGNELRYFVPQLKTEERSIYHLEKIVGGIFDKMSKSGNLMVRNKRWVWAEEV

Radius of gyration: 13.04 Å; chains: 1; bounding box: 28×21×33 Å

pLDDT: mean 84.1, std 11.49, range [41.25, 93.81]

Secondary structure (DSSP, 8-state):
--------EEE-S---TT----EEESS-B-HHHHHHHHHHHHHHGGGS-GGG-SHHHHHHHHHHHHHHHHHTT-EEEETTEEEE----